Protein AF-A0A7S0YQI2-F1 (afdb_monomer_lite)

pLDDT: mean 79.05, std 15.23, range [49.19, 97.25]

Secondary structure (DSSP, 8-state):
--GGGGSHHHH--EETTEE----TT----HHHHHHHHHHHHTT----SS---SHHHHHHHHHHHHHHHHHHHHHHHHHHHHSSPPHHHHHHHHHHHHHHHHHHHHHHHHHHHHHHHHHHHHHHTSSSHHHHHHHHHHHHHHHHHHHHHHHT--

Structure (mmCIF, N/CA/C/O backbone):
data_AF-A0A7S0YQI2-F1
#
_entry.id   AF-A0A7S0YQI2-F1
#
loop_
_atom_site.group_PDB
_atom_site.id
_atom_site.type_symbol
_atom_site.label_atom_id
_atom_site.label_alt_id
_atom_site.label_comp_id
_atom_site.label_asym_id
_atom_site.label_entity_id
_atom_site.label_seq_id
_atom_site.pdbx_PDB_ins_code
_atom_site.Cartn_x
_atom_site.Cartn_y
_atom_site.Cartn_z
_atom_site.occupancy
_atom_site.B_iso_or_equiv
_atom_site.auth_seq_id
_atom_site.auth_comp_id
_atom_site.auth_asym_id
_atom_site.auth_atom_id
_atom_site.pdbx_PDB_model_num
ATOM 1 N N . SER A 1 1 ? 21.972 -9.415 -30.196 1.00 55.84 1 SER A N 1
ATOM 2 C CA . SER A 1 1 ? 21.964 -7.938 -30.194 1.00 55.84 1 SER A CA 1
ATOM 3 C C . SER A 1 1 ? 21.310 -7.459 -31.482 1.00 55.84 1 SER A C 1
ATOM 5 O O . SER A 1 1 ? 21.651 -7.988 -32.533 1.00 55.84 1 SER A O 1
ATOM 7 N N . ASP A 1 2 ? 20.326 -6.557 -31.425 1.00 61.25 2 ASP A N 1
ATOM 8 C CA . ASP A 1 2 ? 19.647 -6.051 -32.633 1.00 61.25 2 ASP A CA 1
ATOM 9 C C . ASP A 1 2 ? 20.594 -5.103 -33.408 1.00 61.25 2 ASP A C 1
ATOM 11 O O . ASP A 1 2 ? 21.148 -4.182 -32.797 1.00 61.25 2 ASP A O 1
ATOM 15 N N . PRO A 1 3 ? 20.809 -5.289 -34.727 1.00 65.69 3 PRO A N 1
ATOM 16 C CA . PRO A 1 3 ? 21.732 -4.467 -35.519 1.00 65.69 3 PRO A CA 1
ATOM 17 C C . PRO A 1 3 ? 21.373 -2.971 -35.536 1.00 65.69 3 PRO A C 1
ATOM 19 O O . PRO A 1 3 ? 22.244 -2.129 -35.769 1.00 65.69 3 PRO A O 1
ATOM 22 N N . ARG A 1 4 ? 20.121 -2.610 -35.223 1.00 64.88 4 ARG A N 1
ATOM 23 C CA . ARG A 1 4 ? 19.653 -1.214 -35.150 1.00 64.88 4 ARG A CA 1
ATOM 24 C C . ARG A 1 4 ? 20.325 -0.392 -34.041 1.00 64.88 4 ARG A C 1
ATOM 26 O O . ARG A 1 4 ? 20.366 0.833 -34.144 1.00 64.88 4 ARG A O 1
ATOM 33 N N . CYS A 1 5 ? 20.903 -1.034 -33.025 1.00 61.94 5 CYS A N 1
ATOM 34 C CA . CYS A 1 5 ? 21.603 -0.361 -31.924 1.00 61.94 5 CYS A CA 1
ATOM 35 C C . CYS A 1 5 ? 22.961 0.241 -32.334 1.00 61.94 5 CYS A C 1
ATOM 37 O O . CYS A 1 5 ? 23.475 1.118 -31.643 1.00 61.94 5 CYS A O 1
ATOM 39 N N . HIS A 1 6 ? 23.538 -0.185 -33.465 1.00 63.50 6 HIS A N 1
ATOM 40 C CA . HIS A 1 6 ? 24.809 0.352 -33.965 1.00 63.50 6 HIS A CA 1
ATOM 41 C C . HIS A 1 6 ? 24.646 1.633 -34.793 1.00 63.50 6 HIS A C 1
ATOM 43 O O . HIS A 1 6 ? 25.645 2.283 -35.107 1.00 63.50 6 HIS A O 1
ATOM 49 N N . LEU A 1 7 ? 23.418 2.033 -35.131 1.00 65.94 7 LEU A N 1
ATOM 50 C CA . LEU A 1 7 ? 23.181 3.240 -35.918 1.00 65.94 7 LEU A CA 1
ATOM 51 C C . LEU A 1 7 ? 23.563 4.503 -35.118 1.00 65.94 7 LEU A C 1
ATOM 53 O O . LEU A 1 7 ? 23.281 4.576 -33.920 1.00 65.94 7 LEU A O 1
ATOM 57 N N . PRO A 1 8 ? 24.168 5.524 -35.754 1.00 64.25 8 PRO A N 1
ATOM 58 C CA . PRO A 1 8 ? 24.558 6.764 -35.075 1.00 64.25 8 PRO A CA 1
ATOM 59 C C . PRO A 1 8 ? 23.347 7.509 -34.489 1.00 64.25 8 PRO A C 1
ATOM 61 O O . PRO A 1 8 ? 23.438 8.062 -33.401 1.00 64.25 8 PRO A O 1
ATOM 64 N N . ILE A 1 9 ? 22.177 7.414 -35.134 1.00 61.69 9 ILE A N 1
ATOM 65 C CA . ILE A 1 9 ? 20.893 7.944 -34.635 1.00 61.69 9 ILE A CA 1
ATOM 66 C C . ILE A 1 9 ? 20.476 7.334 -33.288 1.00 61.69 9 ILE A C 1
ATOM 68 O O . ILE A 1 9 ? 19.825 8.001 -32.494 1.00 61.69 9 ILE A O 1
ATOM 72 N N . ALA A 1 10 ? 20.850 6.084 -33.004 1.00 60.22 10 ALA A N 1
ATOM 73 C CA . ALA A 1 10 ? 20.538 5.443 -31.727 1.00 60.22 10 ALA A CA 1
ATOM 74 C C . ALA A 1 10 ? 21.472 5.890 -30.589 1.00 60.22 10 ALA A C 1
ATOM 76 O O . ALA A 1 10 ? 21.161 5.64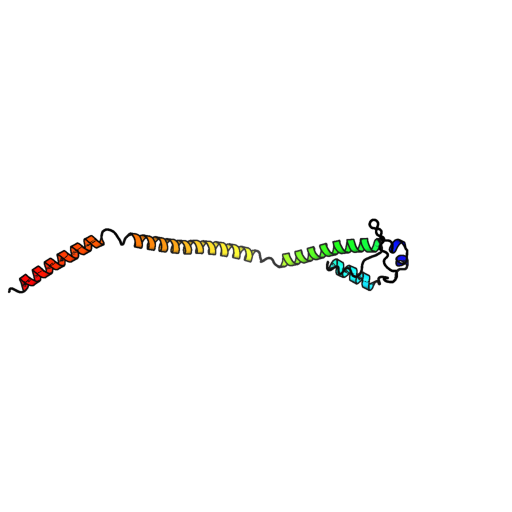1 -29.428 1.00 60.22 10 ALA A O 1
ATOM 77 N N . ARG A 1 11 ? 22.610 6.522 -30.914 1.00 58.97 11 ARG A N 1
ATOM 78 C CA . ARG A 1 11 ? 23.638 6.966 -29.957 1.00 58.97 11 ARG A CA 1
ATOM 79 C C . ARG A 1 11 ? 23.624 8.470 -29.694 1.00 58.97 11 ARG A C 1
ATOM 81 O O . ARG A 1 11 ? 24.180 8.910 -28.695 1.00 58.97 11 ARG A O 1
ATOM 88 N N . LEU A 1 12 ? 22.993 9.246 -30.570 1.00 57.59 12 LEU A N 1
ATOM 89 C CA . LEU A 1 12 ? 22.985 10.700 -30.499 1.00 57.59 12 LEU A CA 1
ATOM 90 C C . LEU A 1 12 ? 21.760 11.168 -29.711 1.00 57.59 12 LEU A C 1
ATOM 92 O O . LEU A 1 12 ? 20.644 11.224 -30.225 1.00 57.59 12 LEU A O 1
ATOM 96 N N . TRP A 1 13 ? 21.964 11.486 -28.434 1.00 58.12 13 TRP A N 1
ATOM 97 C CA . TRP A 1 13 ? 20.949 12.134 -27.614 1.00 58.12 13 TRP A CA 1
ATOM 98 C C . TRP A 1 13 ? 21.315 13.597 -27.410 1.00 58.12 13 TRP A C 1
ATOM 100 O O . TRP A 1 13 ? 22.220 13.917 -26.647 1.00 58.12 13 TRP A O 1
ATOM 110 N N . LYS A 1 14 ? 20.595 14.482 -28.101 1.00 53.03 14 LYS A N 1
ATOM 111 C CA . LYS A 1 14 ? 20.777 15.926 -27.984 1.00 53.03 14 LYS A CA 1
ATOM 112 C C . LYS A 1 14 ? 19.676 16.505 -27.101 1.00 53.03 14 LYS A C 1
ATOM 114 O O . LYS A 1 14 ? 18.528 16.616 -27.530 1.00 53.03 14 LYS A O 1
ATOM 119 N N . VAL A 1 15 ? 20.010 16.851 -25.861 1.00 53.94 15 VAL A N 1
ATOM 120 C CA . VAL A 1 15 ? 19.155 17.672 -24.992 1.00 53.94 15 VAL A CA 1
ATOM 121 C C . VAL A 1 15 ? 19.926 18.941 -24.666 1.00 53.94 15 VAL A C 1
ATOM 123 O O . VAL A 1 15 ? 20.860 18.936 -23.874 1.00 53.94 15 VAL A O 1
ATOM 126 N N . GLY A 1 16 ? 19.569 20.033 -25.344 1.00 62.78 16 GLY A N 1
ATOM 127 C CA . GLY A 1 16 ? 20.323 21.288 -25.280 1.00 62.78 16 GLY A CA 1
ATOM 128 C C . GLY A 1 16 ? 21.650 21.247 -26.057 1.00 62.78 16 GLY A C 1
ATOM 129 O O . GLY A 1 16 ? 21.759 20.566 -27.074 1.00 62.78 16 GLY A O 1
ATOM 130 N N . MET A 1 17 ? 22.644 22.022 -25.604 1.00 49.19 17 MET A N 1
ATOM 131 C CA . MET A 1 17 ? 23.982 22.157 -26.220 1.00 49.19 17 MET A CA 1
ATOM 132 C C . MET A 1 17 ? 25.037 21.192 -25.639 1.00 49.19 17 MET A C 1
ATOM 134 O O . MET A 1 17 ? 26.231 21.455 -25.738 1.00 49.19 17 MET A O 1
ATOM 138 N N . MET A 1 18 ? 24.620 20.101 -24.994 1.00 49.81 18 MET A N 1
ATOM 139 C CA . MET A 1 18 ? 25.529 19.090 -24.448 1.00 49.81 18 MET A CA 1
ATOM 140 C C . MET A 1 18 ? 25.361 17.786 -25.221 1.00 49.81 18 MET A C 1
ATOM 142 O O . MET A 1 18 ? 24.300 17.162 -25.174 1.00 49.81 18 MET A O 1
ATOM 146 N N . ASP A 1 19 ? 26.418 17.382 -25.919 1.00 53.78 19 ASP A N 1
ATOM 147 C CA . ASP A 1 19 ? 26.476 16.116 -26.639 1.00 53.78 19 ASP A CA 1
ATOM 148 C C . ASP A 1 19 ? 27.070 15.056 -25.695 1.00 53.78 19 ASP A C 1
ATOM 150 O O . ASP A 1 19 ? 28.277 15.001 -25.462 1.00 53.78 19 ASP A O 1
ATOM 154 N N . ALA A 1 20 ? 26.210 14.240 -25.079 1.00 56.47 20 ALA A N 1
ATOM 155 C CA . ALA A 1 20 ? 26.643 13.108 -24.264 1.00 56.47 20 ALA A CA 1
ATOM 156 C C . ALA A 1 20 ? 26.872 11.888 -25.172 1.00 56.47 20 ALA A C 1
ATOM 158 O O . ALA A 1 20 ? 25.940 11.136 -25.467 1.00 56.47 20 ALA A O 1
ATOM 159 N N . GLU A 1 21 ? 28.107 11.693 -25.639 1.00 56.25 21 GLU A N 1
ATOM 160 C CA . GLU A 1 21 ? 28.491 10.494 -26.392 1.00 56.25 21 GLU A CA 1
ATOM 161 C C . GLU A 1 21 ? 28.595 9.282 -25.456 1.00 56.25 21 GLU A C 1
ATOM 163 O O . GLU A 1 21 ? 29.529 9.142 -24.667 1.00 56.25 21 GLU A O 1
ATOM 168 N N . ILE A 1 22 ? 27.617 8.376 -25.539 1.00 59.56 22 ILE A N 1
ATOM 169 C CA . ILE A 1 22 ? 27.654 7.100 -24.818 1.00 59.56 22 ILE A CA 1
ATOM 170 C C . ILE A 1 22 ? 28.532 6.127 -25.629 1.00 59.56 22 ILE A C 1
ATOM 172 O O . ILE A 1 22 ? 28.229 5.874 -26.802 1.00 59.56 22 ILE A O 1
ATOM 176 N N . PRO A 1 23 ? 29.613 5.564 -25.052 1.00 56.41 23 PRO A N 1
ATOM 177 C CA . PRO A 1 23 ? 30.535 4.707 -25.788 1.00 56.41 23 PRO A CA 1
ATOM 178 C C . PRO A 1 23 ? 29.845 3.440 -26.312 1.00 56.41 23 PRO A C 1
ATOM 180 O O . PRO A 1 23 ? 29.025 2.814 -25.640 1.00 56.41 23 PRO A O 1
ATOM 183 N N . ALA A 1 24 ? 30.229 3.037 -27.526 1.00 53.50 24 ALA A N 1
ATOM 184 C CA . ALA A 1 24 ? 29.655 1.927 -28.296 1.00 53.50 24 ALA A CA 1
ATOM 185 C C . ALA A 1 24 ? 29.723 0.543 -27.617 1.00 53.50 24 ALA A C 1
ATOM 187 O O . ALA A 1 24 ? 29.098 -0.399 -28.098 1.00 53.50 24 ALA A O 1
ATOM 188 N N . SER A 1 25 ? 30.505 0.404 -26.544 1.00 52.84 25 SER A N 1
ATOM 189 C CA . SER A 1 25 ? 30.749 -0.857 -25.838 1.00 52.84 25 SER A CA 1
ATOM 190 C C . SER A 1 25 ? 29.615 -1.278 -24.900 1.00 52.84 25 SER A C 1
ATOM 192 O O . SER A 1 25 ? 29.608 -2.423 -24.457 1.00 52.84 25 SER A O 1
ATOM 194 N N . ARG A 1 26 ? 28.638 -0.405 -24.610 1.00 63.34 26 ARG A N 1
ATOM 195 C CA . ARG A 1 26 ? 27.468 -0.741 -23.781 1.00 63.34 26 ARG A CA 1
ATOM 196 C C . ARG A 1 26 ? 26.273 -1.136 -24.653 1.00 63.34 26 ARG A C 1
ATOM 198 O O . ARG A 1 26 ? 25.271 -0.426 -24.729 1.00 63.34 26 ARG A O 1
ATOM 205 N N . VAL A 1 27 ? 26.402 -2.252 -25.363 1.00 67.12 27 VAL A N 1
ATOM 206 C CA . VAL A 1 27 ? 25.282 -2.843 -26.106 1.00 67.12 27 VAL A CA 1
ATOM 207 C C . VAL A 1 27 ? 24.407 -3.589 -25.101 1.00 67.12 27 VAL A C 1
ATOM 20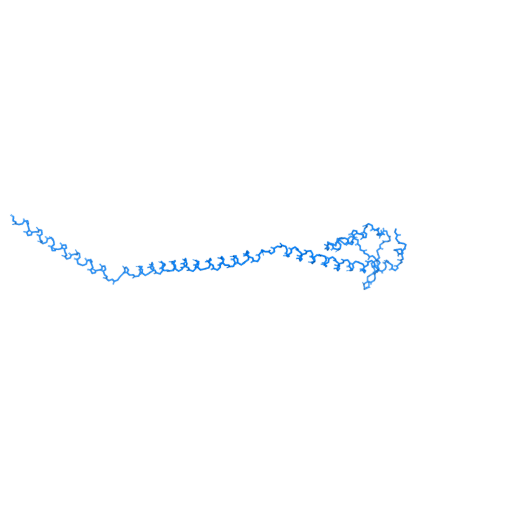9 O O . VAL A 1 27 ? 24.875 -4.534 -24.485 1.00 67.12 27 VAL A O 1
ATOM 212 N N . ILE A 1 28 ? 23.166 -3.139 -24.908 1.00 73.69 28 ILE A N 1
ATOM 213 C CA . ILE A 1 28 ? 22.255 -3.723 -23.914 1.00 73.69 28 ILE A CA 1
ATOM 214 C C . ILE A 1 28 ? 21.744 -5.066 -24.438 1.00 73.69 28 ILE A C 1
ATOM 216 O O . ILE A 1 28 ? 21.136 -5.128 -25.516 1.00 73.69 28 ILE A O 1
ATOM 220 N N . ASP A 1 29 ? 21.961 -6.128 -23.670 1.00 81.94 29 ASP A N 1
ATOM 221 C CA . ASP A 1 29 ? 21.422 -7.448 -23.985 1.00 81.94 29 ASP A CA 1
ATOM 222 C C . ASP A 1 29 ? 19.939 -7.564 -23.608 1.00 81.94 29 ASP A C 1
ATOM 224 O O . ASP A 1 29 ? 19.414 -6.840 -22.762 1.00 81.94 29 ASP A O 1
ATOM 228 N N . TYR A 1 30 ? 19.229 -8.528 -24.205 1.00 81.31 30 TYR A N 1
ATOM 229 C CA . TYR A 1 30 ? 17.797 -8.732 -23.934 1.00 81.31 30 TYR A CA 1
ATOM 230 C C . TYR A 1 30 ? 17.508 -8.922 -22.433 1.00 81.31 30 TYR A C 1
ATOM 232 O O . TYR A 1 30 ? 16.505 -8.426 -21.927 1.00 81.31 30 TYR A O 1
ATOM 240 N N . ARG A 1 31 ? 18.395 -9.620 -21.710 1.00 85.75 31 ARG A N 1
ATOM 241 C CA . ARG A 1 31 ? 18.274 -9.893 -20.271 1.00 85.75 31 ARG A CA 1
ATOM 242 C C . ARG A 1 31 ? 18.364 -8.618 -19.438 1.00 85.75 31 ARG A C 1
ATOM 244 O O . ARG A 1 31 ? 17.585 -8.439 -18.508 1.00 85.75 31 ARG A O 1
ATOM 251 N N . GLU A 1 32 ? 19.294 -7.744 -19.793 1.00 85.75 32 GLU A N 1
ATOM 252 C CA . GLU A 1 32 ? 19.498 -6.447 -19.149 1.00 85.75 32 GLU A CA 1
ATOM 253 C C . GLU A 1 32 ? 18.314 -5.515 -19.413 1.00 85.75 32 GLU A C 1
ATOM 255 O O . GLU A 1 32 ? 17.862 -4.805 -18.517 1.00 85.75 32 GLU A O 1
ATOM 260 N N . TYR A 1 33 ? 17.739 -5.580 -20.616 1.00 85.50 33 TYR A N 1
ATOM 261 C CA . TYR A 1 33 ? 16.528 -4.836 -20.942 1.00 85.50 33 TYR A CA 1
ATOM 262 C C . TYR A 1 33 ? 15.328 -5.282 -20.093 1.00 85.50 33 TYR A C 1
ATOM 264 O O . TYR A 1 33 ? 14.618 -4.445 -19.539 1.00 85.50 33 TYR A O 1
ATOM 272 N N . TRP A 1 34 ? 15.125 -6.593 -19.919 1.00 87.50 34 TRP A N 1
ATOM 273 C CA . TRP A 1 34 ? 14.086 -7.113 -19.022 1.00 87.50 34 TRP A CA 1
ATOM 274 C C . TRP A 1 34 ? 14.309 -6.695 -17.567 1.00 87.50 34 TRP A C 1
ATOM 276 O O . TRP A 1 34 ? 13.355 -6.305 -16.897 1.00 87.50 34 TRP A O 1
ATOM 286 N N . TRP A 1 35 ? 15.554 -6.731 -17.088 1.00 90.00 35 TRP A N 1
ATOM 287 C CA . TRP A 1 35 ? 15.911 -6.239 -15.755 1.00 90.00 35 TRP A CA 1
ATOM 288 C C . TRP 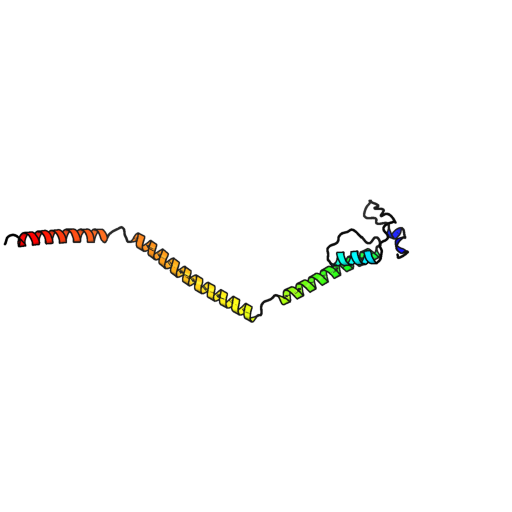A 1 35 ? 15.577 -4.751 -15.576 1.00 90.00 35 TRP A C 1
ATOM 290 O O . TRP A 1 35 ? 14.944 -4.369 -14.589 1.00 90.00 35 TRP A O 1
ATOM 300 N N . MET A 1 36 ? 15.925 -3.919 -16.558 1.00 89.56 36 MET A N 1
ATOM 301 C CA . MET A 1 36 ? 15.598 -2.491 -16.564 1.00 89.56 36 MET A CA 1
ATOM 302 C C . MET A 1 36 ? 14.084 -2.259 -16.520 1.00 89.56 36 MET A C 1
ATOM 304 O O . MET A 1 36 ? 13.600 -1.463 -15.714 1.00 89.56 36 MET A O 1
ATOM 308 N N . VAL A 1 37 ? 13.312 -2.986 -17.333 1.00 89.69 37 VAL A N 1
ATOM 309 C CA . VAL A 1 37 ? 11.844 -2.886 -17.338 1.00 89.69 37 VAL A CA 1
ATOM 310 C C . VAL A 1 37 ? 11.260 -3.311 -15.991 1.00 89.69 37 VAL A C 1
ATOM 312 O O . VAL A 1 37 ? 10.449 -2.579 -15.432 1.00 89.69 37 VAL A O 1
ATOM 315 N N . LEU A 1 38 ? 11.701 -4.438 -15.425 1.00 91.19 38 LEU A N 1
ATOM 316 C CA . LEU A 1 38 ? 11.221 -4.929 -14.128 1.00 91.19 38 LEU A CA 1
ATOM 317 C C . LEU A 1 38 ? 11.502 -3.938 -12.992 1.00 91.19 38 LEU A C 1
ATOM 319 O O . LEU A 1 38 ? 10.593 -3.592 -12.238 1.00 91.19 38 LEU A O 1
ATOM 323 N N . THR A 1 39 ? 12.737 -3.445 -12.885 1.00 92.62 39 THR A N 1
ATOM 324 C CA . THR A 1 39 ? 13.136 -2.484 -11.839 1.00 92.62 39 THR A CA 1
ATOM 325 C C . THR A 1 39 ? 12.429 -1.136 -11.982 1.00 92.62 39 THR A C 1
ATOM 327 O O . THR A 1 39 ? 12.160 -0.477 -10.977 1.00 92.62 39 THR A O 1
ATOM 330 N N . THR A 1 40 ? 12.069 -0.745 -13.205 1.00 91.31 40 THR A N 1
ATOM 331 C CA . THR A 1 40 ? 11.280 0.464 -13.484 1.00 91.31 40 THR A CA 1
ATOM 332 C C . THR A 1 40 ? 9.798 0.273 -13.156 1.00 91.31 40 THR A C 1
ATOM 334 O O . THR A 1 40 ? 9.207 1.147 -12.526 1.00 91.31 40 THR A O 1
ATOM 337 N N . CYS A 1 41 ? 9.199 -0.873 -13.503 1.00 91.00 41 CYS A N 1
ATOM 338 C CA . CYS A 1 41 ? 7.821 -1.217 -13.122 1.00 91.00 41 CYS A CA 1
ATOM 339 C C . CYS A 1 41 ? 7.638 -1.244 -11.599 1.00 91.00 41 CYS A C 1
ATOM 341 O O . CYS A 1 41 ? 6.606 -0.818 -11.087 1.00 91.00 41 CYS A O 1
ATOM 343 N N . LEU A 1 42 ? 8.658 -1.717 -10.878 1.00 90.06 42 LEU A N 1
ATOM 344 C CA . LEU A 1 42 ? 8.721 -1.709 -9.414 1.00 90.06 42 LEU A CA 1
ATOM 345 C C . LEU A 1 42 ? 9.094 -0.337 -8.830 1.00 90.06 42 LEU A C 1
ATOM 347 O O . LEU A 1 42 ? 9.196 -0.205 -7.614 1.00 90.06 42 LEU A O 1
ATOM 351 N N . THR A 1 43 ? 9.299 0.687 -9.663 1.00 91.12 43 THR A N 1
ATOM 352 C CA . THR A 1 43 ? 9.702 2.051 -9.271 1.00 91.12 43 THR A CA 1
ATOM 353 C C . THR A 1 43 ? 11.016 2.136 -8.481 1.00 91.12 43 THR A C 1
ATOM 355 O O . THR A 1 43 ? 11.285 3.148 -7.843 1.00 91.12 43 THR A O 1
ATOM 358 N N . ILE A 1 44 ? 11.862 1.098 -8.547 1.00 92.81 44 ILE A N 1
ATOM 359 C CA . ILE A 1 44 ? 13.193 1.086 -7.918 1.00 92.81 44 ILE A CA 1
ATOM 360 C C . ILE A 1 44 ? 14.141 1.984 -8.714 1.00 92.81 44 ILE A C 1
ATOM 362 O O . ILE A 1 44 ? 14.801 2.844 -8.142 1.00 92.81 44 ILE A O 1
ATOM 366 N N . GLY A 1 45 ? 14.194 1.776 -10.036 1.00 87.06 45 GLY A N 1
ATOM 367 C CA . GLY A 1 45 ? 14.921 2.635 -10.971 1.00 87.06 45 GLY A CA 1
ATOM 368 C C . GLY A 1 45 ? 16.397 2.859 -10.624 1.00 87.06 45 GLY A C 1
ATOM 369 O O . GLY A 1 45 ? 16.808 4.003 -10.466 1.00 87.06 45 GLY A O 1
ATOM 370 N N . PHE A 1 46 ? 17.204 1.792 -10.548 1.00 87.69 46 PHE A N 1
ATOM 371 C CA . PHE A 1 46 ? 18.642 1.893 -10.242 1.00 87.69 46 PHE A CA 1
ATOM 372 C C . PHE A 1 46 ? 19.417 2.832 -11.183 1.00 87.69 46 PHE A C 1
ATOM 374 O O . PHE A 1 46 ? 20.412 3.424 -10.770 1.00 87.69 46 PHE A O 1
ATOM 381 N N . GLY A 1 47 ? 18.968 2.979 -12.436 1.00 84.06 47 GLY A N 1
ATOM 382 C CA . GLY A 1 47 ? 19.575 3.886 -13.418 1.00 84.06 47 GLY A CA 1
ATOM 383 C C . GLY A 1 47 ? 20.909 3.393 -13.992 1.00 84.06 47 GLY A C 1
ATOM 384 O O . GLY A 1 47 ? 21.612 4.151 -14.657 1.00 84.06 47 GLY A O 1
ATOM 385 N N . ASP A 1 48 ? 21.252 2.129 -13.759 1.00 84.50 48 ASP A N 1
ATOM 386 C CA . ASP A 1 48 ? 22.420 1.433 -14.301 1.00 84.50 48 ASP A CA 1
ATOM 387 C C . ASP A 1 48 ? 22.309 1.213 -15.819 1.00 84.50 48 ASP A C 1
ATOM 389 O O . ASP A 1 48 ? 23.280 1.390 -16.565 1.00 84.50 48 ASP A O 1
ATOM 393 N N . ILE A 1 49 ? 21.100 0.890 -16.283 1.00 82.12 49 ILE A N 1
ATOM 394 C CA . ILE A 1 49 ? 20.772 0.655 -17.690 1.00 82.12 49 ILE A CA 1
ATOM 395 C C . ILE A 1 49 ? 19.685 1.643 -18.118 1.00 82.12 49 ILE A C 1
ATOM 397 O O . ILE A 1 49 ? 18.642 1.759 -17.478 1.00 82.12 49 ILE A O 1
ATOM 401 N N . VAL A 1 50 ? 19.911 2.346 -19.232 1.00 80.25 50 VAL A N 1
ATOM 402 C CA . VAL A 1 50 ? 18.953 3.304 -19.805 1.00 80.25 50 VAL A CA 1
ATOM 403 C C . VAL A 1 50 ? 18.799 3.082 -21.311 1.00 80.25 50 VAL A C 1
ATOM 405 O O . VAL A 1 50 ? 19.798 2.874 -22.006 1.00 80.25 50 VAL A O 1
ATOM 408 N N . PRO A 1 51 ? 17.570 3.122 -21.859 1.00 78.19 51 PRO A N 1
ATOM 409 C CA . PRO A 1 51 ? 17.357 2.908 -23.282 1.00 78.19 51 PRO A CA 1
ATOM 410 C C . PRO A 1 51 ? 17.907 4.082 -24.102 1.00 78.19 51 PRO A C 1
ATOM 412 O O . PRO A 1 51 ? 17.468 5.231 -23.985 1.00 78.19 51 PRO A O 1
ATOM 415 N N . VAL A 1 52 ? 18.854 3.772 -24.985 1.00 74.44 52 VAL A N 1
ATOM 416 C CA . VAL A 1 52 ? 19.437 4.745 -25.920 1.00 74.44 52 VAL A CA 1
ATOM 417 C C . VAL A 1 52 ? 18.521 5.006 -27.121 1.00 74.44 52 VAL A C 1
ATOM 419 O O . VAL A 1 52 ? 18.443 6.127 -27.614 1.00 74.44 52 VAL A O 1
ATOM 422 N N . THR A 1 53 ? 17.736 4.006 -27.537 1.00 76.50 53 THR A N 1
ATO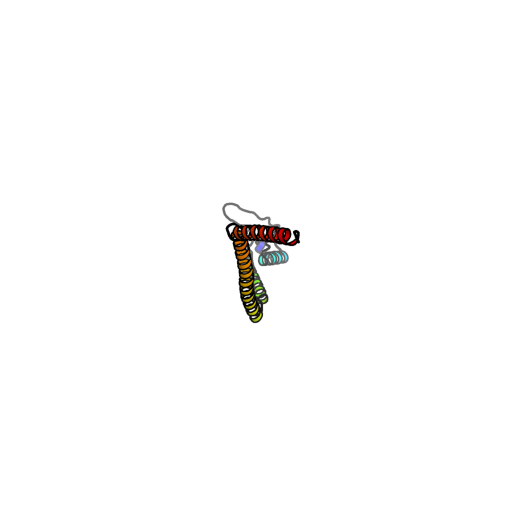M 423 C CA . THR A 1 53 ? 16.818 4.116 -28.678 1.00 76.50 53 THR A CA 1
ATOM 424 C C . THR A 1 53 ? 15.539 4.879 -28.316 1.00 76.50 53 THR A C 1
ATOM 426 O O . THR A 1 53 ? 14.965 4.695 -27.241 1.00 76.50 53 THR A O 1
ATOM 429 N N . HIS A 1 54 ? 15.023 5.687 -29.251 1.00 75.88 54 HIS A N 1
ATOM 430 C CA . HIS A 1 54 ? 13.732 6.374 -29.091 1.00 75.88 54 HIS A CA 1
ATOM 431 C C . HIS A 1 54 ? 12.589 5.401 -28.775 1.00 75.88 54 HIS A C 1
ATOM 433 O O . HIS A 1 54 ? 11.782 5.655 -27.886 1.00 75.88 54 HIS A O 1
ATOM 439 N N . PHE A 1 55 ? 12.561 4.254 -29.456 1.00 79.06 55 PHE A N 1
ATOM 440 C CA . PHE A 1 55 ? 11.558 3.217 -29.227 1.00 79.06 55 PHE A CA 1
ATOM 441 C C . PHE A 1 55 ? 11.657 2.605 -27.820 1.00 79.06 55 PHE A C 1
ATOM 443 O O . PHE A 1 55 ? 10.646 2.471 -27.133 1.00 79.06 55 PHE A O 1
ATOM 450 N N . GLY A 1 56 ? 12.872 2.314 -27.340 1.00 80.88 56 GLY A N 1
ATOM 451 C CA . GLY A 1 56 ? 13.084 1.778 -25.994 1.00 80.88 56 GLY A CA 1
ATOM 452 C C . GLY A 1 56 ? 12.637 2.737 -24.887 1.00 80.88 56 GLY A C 1
ATOM 453 O O . GLY A 1 56 ? 12.166 2.287 -23.846 1.00 80.88 56 GLY A O 1
ATOM 454 N N . ARG A 1 57 ? 12.719 4.052 -25.123 1.00 82.62 57 ARG A N 1
ATOM 455 C CA . ARG A 1 57 ? 12.230 5.081 -24.190 1.00 82.62 57 ARG A CA 1
ATOM 456 C C . ARG A 1 57 ? 10.711 5.142 -24.123 1.00 82.62 57 ARG A C 1
ATOM 458 O O . ARG A 1 57 ? 10.175 5.288 -23.032 1.00 82.62 57 ARG A O 1
ATOM 465 N N . VAL A 1 58 ? 10.020 4.993 -25.256 1.00 87.25 58 VAL A N 1
ATOM 466 C CA . VAL A 1 58 ? 8.548 4.907 -25.275 1.00 87.25 58 VAL A CA 1
ATOM 467 C C . VAL A 1 58 ? 8.077 3.689 -24.482 1.00 87.25 58 VAL A C 1
ATOM 469 O O . VAL A 1 58 ? 7.160 3.806 -23.673 1.00 87.25 58 VAL A O 1
ATOM 472 N N . ILE A 1 59 ? 8.748 2.544 -24.638 1.00 86.94 59 ILE A N 1
ATOM 473 C CA . ILE A 1 59 ? 8.463 1.347 -23.834 1.00 86.94 59 ILE A CA 1
ATOM 474 C C . ILE A 1 59 ? 8.755 1.599 -22.350 1.00 86.94 59 ILE A C 1
ATOM 476 O O . ILE A 1 59 ? 7.949 1.219 -21.507 1.00 86.94 59 ILE A O 1
ATOM 480 N N . GLY A 1 60 ? 9.859 2.276 -22.017 1.00 87.44 60 GLY A N 1
ATOM 481 C CA . GLY A 1 60 ? 10.170 2.658 -20.636 1.00 87.44 60 GLY A CA 1
ATOM 482 C C . GLY A 1 60 ? 9.087 3.543 -20.008 1.00 87.44 60 GLY A C 1
ATOM 483 O O . GLY A 1 60 ? 8.654 3.283 -18.890 1.00 87.44 60 GLY A O 1
ATOM 484 N N . LEU A 1 61 ? 8.582 4.534 -20.747 1.00 88.88 61 LEU A N 1
ATOM 485 C CA . LEU A 1 61 ? 7.461 5.372 -20.308 1.00 88.88 61 LEU A CA 1
ATOM 486 C C . LEU A 1 61 ? 6.175 4.558 -20.114 1.00 88.88 61 LEU A C 1
ATOM 488 O O . LEU A 1 61 ? 5.489 4.728 -19.108 1.00 88.88 61 LEU A O 1
ATOM 492 N N . ALA A 1 62 ? 5.865 3.645 -21.036 1.00 91.38 62 ALA A N 1
ATOM 493 C CA . ALA A 1 62 ? 4.716 2.755 -20.898 1.00 91.38 62 ALA A CA 1
ATOM 494 C C . ALA A 1 62 ? 4.849 1.835 -19.669 1.00 91.38 62 ALA A C 1
ATOM 496 O O . ALA A 1 62 ? 3.883 1.658 -18.929 1.00 91.38 62 ALA A O 1
ATOM 497 N N . ALA A 1 63 ? 6.048 1.306 -19.408 1.00 91.31 63 ALA A N 1
ATOM 498 C CA . ALA A 1 63 ? 6.339 0.471 -18.246 1.00 91.31 63 ALA A CA 1
ATOM 499 C C . ALA A 1 63 ? 6.109 1.215 -16.919 1.00 91.31 63 ALA A C 1
ATOM 501 O O . ALA A 1 63 ? 5.553 0.636 -15.989 1.00 91.31 63 ALA A O 1
ATOM 502 N N . ILE A 1 64 ? 6.452 2.508 -16.847 1.00 92.06 64 ILE A N 1
ATOM 503 C CA . ILE A 1 64 ? 6.168 3.353 -15.673 1.00 92.06 64 ILE A CA 1
ATOM 504 C C . ILE A 1 64 ? 4.658 3.443 -15.424 1.00 92.06 64 ILE A C 1
ATOM 506 O O . ILE A 1 64 ? 4.201 3.217 -14.303 1.00 92.06 64 ILE A O 1
ATOM 510 N N . VAL A 1 65 ? 3.871 3.736 -16.464 1.00 95.25 65 VAL A N 1
ATOM 511 C CA . VAL A 1 65 ? 2.407 3.844 -16.343 1.00 95.25 65 VAL A CA 1
ATOM 512 C C . VAL A 1 65 ? 1.803 2.518 -15.882 1.00 95.25 65 VAL A C 1
ATOM 514 O O . VAL A 1 65 ? 0.998 2.496 -14.952 1.00 95.25 65 VAL A O 1
ATOM 517 N N . VAL A 1 66 ? 2.227 1.405 -16.486 1.00 94.44 66 VAL A N 1
ATOM 518 C CA . VAL A 1 66 ? 1.765 0.063 -16.108 1.00 94.44 66 VAL A CA 1
ATOM 519 C C . VAL A 1 66 ? 2.136 -0.263 -14.659 1.00 94.44 66 VAL A C 1
ATOM 521 O O . VAL A 1 66 ? 1.281 -0.738 -13.914 1.00 94.44 66 VAL A O 1
ATOM 524 N N . GLY A 1 67 ? 3.365 0.037 -14.231 1.00 93.00 67 GLY A N 1
ATOM 525 C CA . GLY A 1 67 ? 3.814 -0.174 -12.852 1.00 93.00 67 GLY A CA 1
ATOM 526 C C . GLY A 1 67 ? 2.939 0.551 -11.828 1.00 93.00 67 GLY A C 1
ATOM 527 O O . GLY A 1 67 ? 2.473 -0.059 -10.866 1.00 93.00 67 GLY A O 1
ATOM 528 N N . ILE A 1 68 ? 2.626 1.827 -12.075 1.00 94.75 68 ILE A N 1
ATOM 529 C CA . ILE A 1 68 ? 1.761 2.628 -11.193 1.00 94.75 68 ILE A CA 1
ATOM 530 C C . ILE A 1 68 ? 0.349 2.036 -11.113 1.00 94.75 68 ILE A C 1
ATOM 532 O O . ILE A 1 68 ? -0.204 1.912 -10.020 1.00 94.75 68 ILE A O 1
ATOM 536 N N . VAL A 1 69 ? -0.232 1.641 -12.250 1.00 95.88 69 VAL A N 1
ATOM 537 C CA . VAL A 1 69 ? -1.574 1.037 -12.287 1.00 95.88 69 VAL A CA 1
ATOM 538 C C . VAL A 1 69 ? -1.606 -0.274 -11.499 1.00 95.88 69 VAL A C 1
ATOM 540 O O . VAL A 1 69 ? -2.513 -0.477 -10.692 1.00 95.88 69 VAL A O 1
ATOM 543 N N . LEU A 1 70 ? -0.599 -1.135 -11.663 1.00 94.88 70 LEU A N 1
ATOM 544 C CA . LEU A 1 70 ? -0.499 -2.397 -10.924 1.00 94.88 70 LEU A CA 1
ATOM 545 C C . LEU A 1 70 ? -0.370 -2.169 -9.413 1.00 94.88 70 LEU A C 1
ATOM 547 O O . LEU A 1 70 ? -1.075 -2.814 -8.634 1.00 94.88 70 LEU A O 1
ATOM 551 N N . LEU A 1 71 ? 0.479 -1.227 -8.991 1.00 94.06 71 LEU A N 1
ATOM 552 C CA . LEU A 1 71 ? 0.639 -0.873 -7.578 1.00 94.06 71 LEU A CA 1
ATOM 553 C C . LEU A 1 71 ? -0.655 -0.306 -6.979 1.00 94.06 71 LEU A C 1
ATOM 555 O O . LEU A 1 71 ? -1.017 -0.662 -5.854 1.00 94.06 71 LEU A O 1
ATOM 559 N N . ALA A 1 72 ? -1.378 0.528 -7.730 1.00 95.44 72 ALA A N 1
ATOM 560 C CA . ALA A 1 72 ? -2.671 1.060 -7.311 1.00 95.44 72 ALA A CA 1
ATOM 561 C C . ALA A 1 72 ? -3.703 -0.063 -7.136 1.00 95.44 72 ALA A C 1
ATOM 563 O O . ALA A 1 72 ? -4.311 -0.173 -6.073 1.00 95.44 72 ALA A O 1
ATOM 564 N N . MET A 1 73 ? -3.843 -0.948 -8.128 1.00 96.12 73 MET A N 1
ATOM 565 C CA . MET A 1 73 ? -4.761 -2.090 -8.062 1.00 96.12 73 MET A CA 1
ATOM 566 C C . MET A 1 73 ? -4.440 -3.027 -6.891 1.00 96.12 73 MET A C 1
ATOM 568 O O . MET A 1 73 ? -5.348 -3.453 -6.170 1.00 96.12 73 MET A O 1
ATOM 572 N N . MET A 1 74 ? -3.155 -3.322 -6.670 1.00 96.06 74 MET A N 1
ATOM 573 C CA . MET A 1 74 ? -2.710 -4.150 -5.549 1.00 96.06 74 MET A CA 1
ATOM 574 C C . MET A 1 74 ? -3.055 -3.491 -4.210 1.00 96.06 74 MET A C 1
ATOM 576 O O . MET A 1 74 ? -3.655 -4.127 -3.346 1.00 96.06 74 MET A O 1
ATOM 580 N N . THR A 1 75 ? -2.753 -2.198 -4.062 1.00 95.94 75 THR A N 1
ATOM 581 C CA . THR A 1 75 ? -3.065 -1.429 -2.848 1.00 95.94 75 THR A CA 1
ATOM 582 C C . THR A 1 75 ? -4.567 -1.393 -2.578 1.00 95.94 75 THR A C 1
ATOM 584 O O . THR A 1 75 ? -4.988 -1.618 -1.444 1.00 95.94 75 THR A O 1
ATOM 587 N N . THR A 1 76 ? -5.393 -1.168 -3.603 1.00 96.56 76 THR A N 1
ATOM 588 C CA . THR A 1 76 ? -6.856 -1.183 -3.472 1.00 96.56 76 THR A CA 1
ATOM 589 C C . THR A 1 76 ? -7.368 -2.550 -3.032 1.00 96.56 76 THR A C 1
ATOM 591 O O . THR A 1 76 ? -8.174 -2.622 -2.109 1.00 96.56 76 THR A O 1
ATOM 594 N N . SER A 1 77 ? -6.870 -3.632 -3.629 1.00 95.75 77 SER A N 1
ATOM 595 C CA . SER A 1 77 ? -7.285 -4.999 -3.282 1.00 95.75 77 SER A CA 1
ATOM 596 C C . SER A 1 77 ? -6.941 -5.347 -1.829 1.00 95.75 77 SER A C 1
ATOM 598 O O . SER A 1 77 ? -7.754 -5.917 -1.098 1.00 95.75 77 SER A O 1
ATOM 600 N N . LEU A 1 78 ? -5.750 -4.940 -1.378 1.00 95.19 78 LEU A N 1
ATOM 601 C CA . LEU A 1 78 ? -5.333 -5.096 0.014 1.00 95.19 78 LEU A CA 1
ATOM 602 C C . LEU A 1 78 ? -6.199 -4.248 0.952 1.00 95.19 78 LEU A C 1
ATOM 604 O O . LEU A 1 78 ? -6.699 -4.754 1.952 1.00 95.19 78 LEU A O 1
ATOM 608 N N . CYS A 1 79 ? -6.440 -2.983 0.608 1.00 94.88 79 CYS A N 1
ATOM 609 C CA . CYS A 1 79 ? -7.274 -2.078 1.397 1.00 94.88 79 CYS A CA 1
ATOM 610 C C . CYS A 1 79 ? -8.712 -2.593 1.549 1.00 94.88 79 CYS A C 1
ATOM 612 O O . CYS A 1 79 ? -9.290 -2.451 2.621 1.00 94.88 79 CYS A O 1
ATOM 614 N N . GLN A 1 80 ? -9.261 -3.243 0.519 1.00 90.88 80 GLN A N 1
ATOM 615 C CA . GLN A 1 80 ? -10.589 -3.865 0.547 1.00 90.88 80 GLN A CA 1
ATOM 616 C C . GLN A 1 80 ? -10.670 -5.134 1.402 1.00 90.88 80 GLN A C 1
ATOM 618 O O . GLN A 1 80 ? -11.767 -5.514 1.797 1.00 90.88 80 GLN A O 1
ATOM 623 N N . SER A 1 81 ? -9.539 -5.776 1.699 1.00 88.62 81 SER A N 1
ATOM 624 C CA . SER A 1 81 ? -9.488 -7.000 2.515 1.00 88.62 81 SER A CA 1
ATOM 625 C C . SER A 1 81 ? -9.318 -6.717 4.013 1.00 88.62 81 SER A C 1
ATOM 627 O O . SER A 1 81 ? -9.574 -7.585 4.840 1.00 88.62 81 SER A O 1
ATOM 629 N N . VAL A 1 82 ? -8.887 -5.502 4.368 1.00 92.44 82 VAL A N 1
ATOM 630 C CA . VAL A 1 82 ? -8.661 -5.058 5.752 1.00 92.44 82 VAL A CA 1
ATOM 631 C C . VAL A 1 82 ? -9.905 -4.511 6.491 1.00 92.44 82 VAL A C 1
ATOM 633 O O . VAL A 1 82 ? -9.847 -4.467 7.722 1.00 92.44 82 VAL A O 1
ATOM 636 N N . PRO A 1 83 ? -11.020 -4.067 5.863 1.00 89.44 83 PRO A N 1
ATOM 637 C CA . PRO A 1 83 ? -12.094 -3.452 6.621 1.00 89.44 83 PRO A CA 1
ATOM 638 C C . PRO A 1 83 ? -12.785 -4.500 7.491 1.00 89.44 83 PRO A C 1
ATOM 640 O O . PRO A 1 83 ? -13.092 -5.610 7.059 1.00 89.44 83 PRO A O 1
ATOM 643 N N . TRP A 1 84 ? -13.056 -4.111 8.732 1.00 81.44 84 TRP A N 1
ATOM 644 C CA . TRP A 1 84 ? -13.848 -4.896 9.665 1.00 81.44 84 TRP A CA 1
ATOM 645 C C . TRP A 1 84 ? -15.237 -5.180 9.090 1.00 81.44 84 TRP A C 1
ATOM 647 O O . TRP A 1 84 ? -15.812 -4.353 8.375 1.00 81.44 84 TRP A O 1
ATOM 657 N N . THR A 1 85 ? -15.803 -6.334 9.439 1.00 88.56 85 THR A N 1
ATOM 658 C CA . THR A 1 85 ? -17.184 -6.667 9.078 1.00 88.56 85 THR A CA 1
ATOM 659 C C . THR A 1 85 ? -18.155 -5.576 9.534 1.00 88.56 85 THR A C 1
ATOM 661 O O . THR A 1 85 ? -18.003 -4.994 10.609 1.00 88.56 85 THR A O 1
ATOM 664 N N . VAL A 1 86 ? -19.191 -5.311 8.730 1.00 88.25 86 VAL A N 1
ATOM 665 C CA . VAL A 1 86 ? -20.171 -4.235 8.979 1.00 88.25 86 VAL A CA 1
ATOM 666 C C . VAL A 1 86 ? -20.819 -4.359 10.364 1.00 88.25 86 VAL A C 1
ATOM 668 O O . VAL A 1 86 ? -21.091 -3.352 11.022 1.00 88.25 86 VAL A O 1
ATOM 671 N N . ASP A 1 87 ? -21.036 -5.586 10.832 1.00 90.94 87 ASP A N 1
ATOM 672 C CA . ASP A 1 87 ? -21.621 -5.854 12.147 1.00 90.94 87 ASP A CA 1
ATOM 673 C C . ASP A 1 87 ? -20.658 -5.526 13.290 1.00 90.94 87 ASP A C 1
ATOM 675 O O . ASP A 1 87 ? -21.058 -4.929 14.290 1.00 90.94 87 ASP A O 1
ATOM 679 N N . GLU A 1 88 ? -19.372 -5.821 13.111 1.00 91.06 88 GLU A N 1
ATOM 680 C CA . GLU A 1 88 ? -18.330 -5.473 14.074 1.00 91.06 88 GLU A CA 1
ATOM 681 C C . GLU A 1 88 ? -18.139 -3.957 14.162 1.00 91.06 88 GLU A C 1
ATOM 683 O O . GLU A 1 88 ? -18.094 -3.400 15.261 1.00 91.06 88 GLU A O 1
ATOM 688 N N . GLN A 1 89 ? -18.141 -3.257 13.025 1.00 92.94 89 GLN A N 1
ATOM 689 C CA . GLN A 1 89 ? -18.055 -1.796 13.003 1.00 92.94 89 GLN A CA 1
ATOM 690 C C . GLN A 1 89 ? -19.234 -1.152 13.753 1.00 92.94 89 GLN A C 1
ATOM 692 O O . GLN A 1 89 ? -19.044 -0.226 14.548 1.00 92.94 89 GLN A O 1
ATOM 697 N N . LYS A 1 90 ? -20.456 -1.662 13.554 1.00 93.00 90 LYS A N 1
ATOM 698 C CA . LYS A 1 90 ? -21.646 -1.200 14.288 1.00 93.00 90 LYS A CA 1
ATOM 699 C C . LYS A 1 90 ? -21.534 -1.486 15.785 1.00 93.00 90 LYS A C 1
ATOM 701 O O . LYS A 1 90 ? -21.849 -0.606 16.591 1.00 93.00 90 LYS A O 1
ATOM 706 N N . ALA A 1 91 ? -21.072 -2.680 16.157 1.00 93.75 91 ALA A N 1
ATOM 707 C CA . ALA A 1 91 ? -20.877 -3.064 17.551 1.00 93.75 91 ALA A CA 1
ATOM 708 C C . ALA A 1 91 ? -19.842 -2.165 18.245 1.00 93.75 91 ALA A C 1
ATOM 710 O O . ALA A 1 91 ? -20.099 -1.680 19.347 1.00 93.75 91 ALA A O 1
ATOM 711 N N . LEU A 1 92 ? -18.721 -1.856 17.588 1.00 93.75 92 LEU A N 1
ATOM 712 C CA . LEU A 1 92 ? -17.696 -0.950 18.112 1.00 93.75 92 LEU A CA 1
ATOM 713 C C . LEU A 1 92 ? -18.241 0.462 18.342 1.00 93.75 92 LEU A C 1
ATOM 715 O O . LEU A 1 92 ? -18.069 1.011 19.430 1.00 93.75 92 LEU A O 1
ATOM 719 N N . ILE A 1 93 ? -18.972 1.019 17.374 1.00 93.56 93 ILE A N 1
ATOM 720 C CA . ILE A 1 93 ? -19.597 2.344 17.518 1.00 93.56 93 ILE A CA 1
ATOM 721 C C . ILE A 1 93 ? -20.590 2.349 18.689 1.00 93.56 93 ILE A C 1
ATOM 723 O O . ILE A 1 93 ? -20.651 3.310 19.462 1.00 93.56 93 ILE A O 1
ATOM 727 N N . PHE A 1 94 ? -21.369 1.278 18.854 1.00 95.00 94 PHE A N 1
ATOM 728 C CA . PHE A 1 94 ? -22.286 1.140 19.984 1.00 95.00 94 PHE A CA 1
ATOM 729 C C . PHE A 1 94 ? -21.545 1.065 21.329 1.00 95.00 94 PHE A C 1
ATOM 731 O O . PHE A 1 94 ? -21.911 1.758 22.283 1.00 95.00 94 PHE A O 1
ATOM 738 N N . LEU A 1 95 ? -20.468 0.280 21.405 1.00 95.06 95 LEU A N 1
ATOM 739 C CA . LEU A 1 95 ? -19.629 0.175 22.599 1.00 95.06 95 LEU A CA 1
ATOM 740 C C . LEU A 1 95 ? -18.969 1.512 22.950 1.00 95.06 95 LEU A C 1
ATOM 742 O O . LEU A 1 95 ? -18.938 1.887 24.125 1.00 95.06 95 LEU A O 1
ATOM 746 N N . GLU A 1 96 ? -18.488 2.264 21.959 1.00 95.62 96 GLU A N 1
ATOM 747 C CA . GLU A 1 96 ? -17.935 3.600 22.176 1.00 95.62 96 GLU A CA 1
ATOM 748 C C . GLU A 1 96 ? -18.982 4.561 22.738 1.00 95.62 96 GLU A C 1
ATOM 750 O O . GLU A 1 96 ? -18.707 5.237 23.735 1.00 95.62 96 GLU A O 1
ATOM 755 N N . LYS A 1 97 ? -20.203 4.564 22.187 1.00 94.75 97 LYS A N 1
ATOM 756 C CA . LYS A 1 97 ? -21.319 5.368 22.715 1.00 94.75 97 LYS A CA 1
ATOM 757 C C . LYS A 1 97 ? -21.590 5.058 24.191 1.00 94.75 97 LYS A C 1
ATOM 759 O O . LYS A 1 97 ? -21.667 5.979 25.008 1.00 94.75 97 LYS A O 1
ATOM 764 N N . ASN A 1 98 ? -21.632 3.778 24.564 1.00 92.69 98 ASN A N 1
ATOM 765 C CA . ASN A 1 98 ? -21.831 3.366 25.958 1.00 92.69 98 ASN A CA 1
ATOM 766 C C . ASN A 1 98 ? -20.648 3.746 26.862 1.00 92.69 98 ASN A C 1
ATOM 768 O O . ASN A 1 98 ? -20.838 4.190 27.999 1.00 92.69 98 ASN A O 1
ATOM 772 N N . LYS A 1 99 ? -19.413 3.644 26.360 1.00 97.25 99 LYS A N 1
ATOM 773 C CA . LYS A 1 99 ? -18.206 4.039 27.100 1.00 97.25 99 LYS A CA 1
ATOM 774 C C . LYS A 1 99 ? -18.211 5.533 27.431 1.00 97.25 99 LYS A C 1
ATOM 776 O O . LYS A 1 99 ? -17.790 5.909 28.529 1.00 97.25 99 LYS A O 1
ATOM 781 N N . MET A 1 100 ? -18.708 6.379 26.528 1.00 93.25 100 MET A N 1
ATOM 782 C CA . MET A 1 100 ? -18.847 7.818 26.779 1.00 93.25 100 MET A CA 1
ATOM 783 C C . MET A 1 100 ? -19.912 8.117 27.843 1.00 93.25 100 MET A C 1
ATOM 785 O O . MET A 1 100 ? -19.648 8.909 28.751 1.00 93.25 100 MET A O 1
ATOM 789 N N . ALA A 1 101 ? -21.056 7.429 27.810 1.00 92.00 101 ALA A N 1
ATOM 790 C CA . ALA A 1 101 ? -22.097 7.574 28.832 1.00 92.00 101 ALA A CA 1
ATOM 791 C C . ALA A 1 101 ? -21.581 7.201 30.239 1.00 92.00 101 ALA A C 1
ATOM 793 O O . ALA A 1 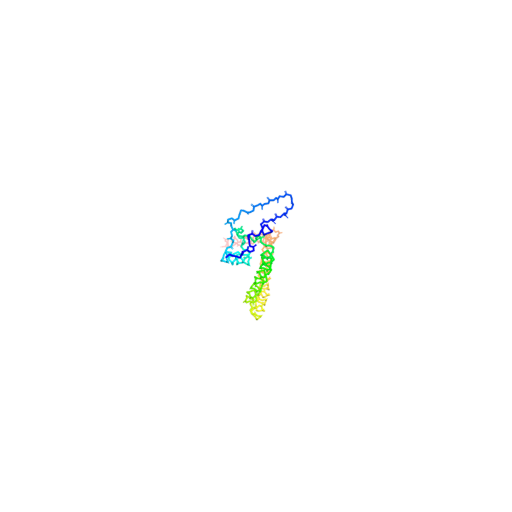101 ? -21.781 7.938 31.207 1.00 92.00 101 ALA A O 1
ATOM 794 N N . LEU A 1 102 ? -20.807 6.115 30.349 1.00 95.38 102 LEU A N 1
ATOM 795 C CA . LEU A 1 102 ? -20.170 5.716 31.610 1.00 95.38 102 LEU A CA 1
ATOM 796 C C . LEU A 1 102 ? -19.106 6.720 32.081 1.00 95.38 102 LEU A C 1
ATOM 798 O O . LEU A 1 102 ? -18.947 6.944 33.285 1.00 95.38 102 LEU A O 1
ATOM 802 N N . ARG A 1 103 ? -18.364 7.345 31.155 1.00 96.38 103 ARG A N 1
ATOM 803 C CA . ARG A 1 103 ? -17.396 8.402 31.494 1.00 96.38 103 ARG A CA 1
ATOM 804 C C . ARG A 1 103 ? -18.092 9.614 32.098 1.00 96.38 103 ARG A C 1
ATOM 806 O O . ARG A 1 103 ? -17.612 10.112 33.114 1.00 96.38 103 ARG A O 1
ATOM 813 N N . MET A 1 104 ? -19.221 10.044 31.537 1.00 96.25 104 MET A N 1
ATOM 814 C CA . MET A 1 104 ? -20.005 11.153 32.090 1.00 96.25 104 MET A CA 1
ATOM 815 C C . MET A 1 104 ? -20.448 10.869 33.527 1.00 96.25 104 MET A C 1
ATOM 817 O O . MET A 1 104 ? -20.255 11.714 34.397 1.00 96.25 104 MET A O 1
ATOM 821 N N . GLN A 1 105 ? -20.927 9.657 33.812 1.00 94.62 105 GLN A N 1
ATOM 822 C CA . GLN A 1 105 ? -21.321 9.263 35.170 1.00 94.62 105 GLN A CA 1
ATOM 823 C C . GLN A 1 105 ? -20.134 9.258 36.147 1.00 94.62 105 GLN A C 1
ATOM 825 O O . GLN A 1 105 ? -20.220 9.808 37.247 1.00 94.62 105 GLN A O 1
ATOM 830 N N . LYS A 1 106 ? -18.986 8.699 35.740 1.00 96.06 106 LYS A N 1
ATOM 831 C CA . LYS A 1 106 ? -17.769 8.677 36.574 1.00 96.06 106 LYS A CA 1
ATOM 832 C C . LYS A 1 106 ? -17.218 10.078 36.837 1.00 96.06 106 LYS A C 1
ATOM 834 O O . LYS A 1 106 ? -16.725 10.347 37.933 1.00 96.06 106 LYS A O 1
ATOM 839 N N . LEU A 1 107 ? -17.276 10.963 35.845 1.00 97.12 107 LEU A N 1
ATOM 840 C CA . LEU A 1 107 ? -16.869 12.357 35.996 1.00 97.12 107 LEU A CA 1
ATOM 841 C C . LEU A 1 107 ? -17.840 13.110 36.908 1.00 97.12 107 LEU A C 1
ATOM 843 O O . LEU A 1 107 ? -17.381 13.771 37.836 1.00 97.12 107 LEU A O 1
ATOM 847 N N . ALA A 1 108 ? -19.151 12.942 36.725 1.00 95.81 108 ALA A N 1
ATOM 848 C CA . ALA A 1 108 ? -20.170 13.552 37.575 1.00 95.81 108 ALA A CA 1
ATOM 849 C C . ALA A 1 108 ? -19.996 13.156 39.050 1.00 95.81 108 ALA A C 1
ATOM 851 O O . ALA A 1 108 ? -19.951 14.029 39.915 1.00 95.81 108 ALA A O 1
ATOM 852 N N . ALA A 1 109 ? -19.779 11.869 39.343 1.00 95.81 109 ALA A N 1
ATOM 853 C CA . ALA A 1 109 ? -19.514 11.402 40.706 1.00 95.81 109 ALA A CA 1
ATOM 854 C C . ALA A 1 109 ? -18.276 12.082 41.322 1.00 95.81 109 ALA A C 1
ATOM 856 O O . ALA A 1 109 ? -18.313 12.548 42.463 1.00 95.81 109 ALA A O 1
ATOM 857 N N . LYS A 1 110 ? -17.186 12.214 40.552 1.00 95.88 110 LYS A N 1
ATOM 858 C CA . LYS A 1 110 ? -15.977 12.929 40.996 1.00 95.88 110 LYS A CA 1
ATOM 859 C C . LYS A 1 110 ? -16.238 14.416 41.237 1.00 95.88 110 LYS A C 1
ATOM 861 O O . LYS A 1 110 ? -15.726 14.956 42.217 1.00 95.88 110 LYS A O 1
ATOM 866 N N . LEU A 1 111 ? -17.015 15.069 40.372 1.00 96.38 111 LEU A N 1
ATOM 867 C CA . LEU A 1 111 ? -17.378 16.481 40.521 1.00 96.38 111 LEU A CA 1
ATOM 868 C C . LEU A 1 111 ? -18.203 16.707 41.788 1.00 96.38 111 LEU A C 1
ATOM 870 O O . LEU A 1 111 ? -17.870 17.602 42.561 1.00 96.38 111 LEU A O 1
ATOM 874 N N . ILE A 1 112 ? -19.201 15.861 42.050 1.00 94.38 112 ILE A N 1
ATOM 875 C CA . ILE A 1 112 ? -20.037 15.934 43.256 1.00 94.38 112 ILE A CA 1
ATOM 876 C C . ILE A 1 112 ? -19.181 15.762 44.515 1.00 94.38 112 ILE A C 1
ATOM 878 O O . ILE A 1 112 ? -19.260 16.582 45.427 1.00 94.38 112 ILE A O 1
ATOM 882 N N . ILE A 1 113 ? -18.306 14.751 44.555 1.00 93.12 113 ILE A N 1
ATOM 883 C CA . ILE A 1 113 ? -17.414 14.517 45.703 1.00 93.12 113 ILE A CA 1
ATOM 884 C C . ILE A 1 113 ? -16.463 15.704 45.912 1.00 93.12 113 ILE A C 1
ATOM 886 O O . ILE A 1 113 ? -16.235 16.128 47.049 1.00 93.12 113 ILE A O 1
ATOM 890 N N . ARG A 1 114 ? -15.909 16.265 44.829 1.00 93.19 114 ARG A N 1
ATOM 891 C CA . ARG A 1 114 ? -15.006 17.424 44.894 1.00 93.19 114 ARG A CA 1
ATOM 892 C C . ARG A 1 114 ? -15.732 18.676 45.385 1.00 93.19 114 ARG A C 1
ATOM 894 O O . ARG A 1 114 ? -15.217 19.353 46.275 1.00 93.19 114 ARG A O 1
ATOM 901 N N . ALA A 1 115 ? -16.924 18.946 44.857 1.00 90.38 115 ALA A N 1
ATOM 902 C CA . ALA A 1 115 ? -17.771 20.058 45.276 1.00 90.38 115 ALA A CA 1
ATOM 903 C C . ALA A 1 115 ? -18.182 19.917 46.749 1.00 90.38 115 ALA A C 1
ATOM 905 O O . ALA A 1 115 ? -18.047 20.864 47.523 1.00 90.38 115 ALA A O 1
ATOM 906 N N . TRP A 1 116 ? -18.583 18.715 47.172 1.00 90.94 116 TRP A N 1
ATOM 907 C CA . TRP A 1 116 ? -18.940 18.431 48.561 1.00 90.94 116 TRP A CA 1
ATOM 908 C C . TRP A 1 116 ? -17.766 18.652 49.519 1.00 90.94 116 TRP A C 1
ATOM 910 O O . TRP A 1 116 ? -17.923 19.293 50.559 1.00 90.94 116 TRP A O 1
ATOM 920 N N . ARG A 1 117 ? -16.562 18.195 49.154 1.00 90.44 117 ARG A N 1
ATOM 921 C CA . ARG A 1 117 ? -15.350 18.397 49.963 1.00 90.44 117 ARG A CA 1
ATOM 922 C C . ARG A 1 117 ? -15.010 19.883 50.121 1.00 90.44 117 ARG A C 1
ATOM 924 O O . ARG A 1 117 ? -14.680 20.312 51.224 1.00 90.44 117 ARG A O 1
ATOM 931 N N . GLN A 1 118 ? -15.137 20.672 49.053 1.00 87.56 118 GLN A N 1
ATOM 932 C CA . GLN A 1 118 ? -14.933 22.123 49.115 1.00 87.56 118 GLN A CA 1
ATOM 933 C C . GLN A 1 118 ? -15.988 22.829 49.977 1.00 87.56 118 GLN A C 1
ATOM 935 O O . GLN A 1 118 ? -15.649 23.730 50.742 1.00 87.56 118 GLN A O 1
ATOM 940 N N . PHE A 1 119 ? -17.250 22.403 49.911 1.00 79.62 119 PHE A N 1
ATOM 941 C CA . PHE A 1 119 ? -18.313 22.946 50.761 1.00 79.62 119 PHE A CA 1
ATOM 942 C C . PHE A 1 119 ? -18.122 22.607 52.243 1.00 79.62 119 PHE A C 1
ATOM 944 O O . PHE A 1 119 ? -18.337 23.466 53.101 1.00 79.62 119 PHE A O 1
ATOM 951 N N . LYS A 1 120 ? -17.672 21.387 52.560 1.00 69.00 120 LYS A N 1
ATOM 952 C CA . LYS A 1 120 ? -17.374 20.979 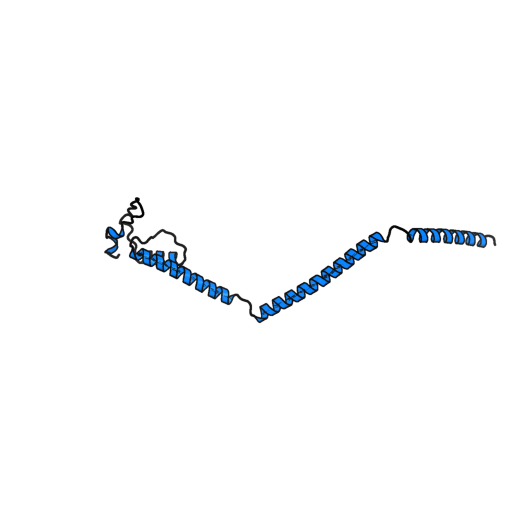53.940 1.00 69.00 120 LYS A CA 1
ATOM 953 C C . LYS A 1 120 ? -16.224 21.802 54.537 1.00 69.00 120 LYS A C 1
ATOM 955 O O . LYS A 1 120 ? -16.323 22.213 55.687 1.00 69.00 120 LYS A O 1
ATOM 960 N N . GLY A 1 121 ? -15.212 22.138 53.732 1.00 58.62 121 GLY A N 1
ATOM 961 C CA . GLY A 1 121 ? -14.132 23.050 54.127 1.00 58.62 121 GLY A CA 1
ATOM 962 C C . GLY A 1 121 ? -14.588 24.489 54.419 1.00 58.62 121 GLY A C 1
ATOM 963 O O . GLY A 1 121 ? -13.969 25.160 55.235 1.00 58.62 121 GLY A O 1
ATOM 964 N N . LYS A 1 122 ? -15.696 24.960 53.822 1.00 58.19 122 LYS A N 1
ATOM 965 C CA . LYS A 1 122 ? -16.254 26.305 54.079 1.00 58.19 122 LYS A CA 1
ATOM 966 C C . LYS A 1 122 ? -17.177 26.379 55.304 1.00 58.19 122 LYS A C 1
ATOM 968 O O . LYS A 1 122 ? -17.279 27.436 55.915 1.00 58.19 122 LYS A O 1
ATOM 973 N N . LYS A 1 123 ? -17.852 25.284 55.684 1.00 50.72 123 LYS A N 1
ATOM 974 C CA . LYS A 1 123 ? -18.810 25.266 56.816 1.00 50.72 123 LYS A CA 1
ATOM 975 C C . LYS A 1 123 ? -18.172 25.100 58.201 1.00 50.72 123 LYS A C 1
ATOM 977 O O . LYS A 1 123 ? -18.865 25.284 59.196 1.00 50.72 123 LYS A O 1
ATOM 982 N N . GLN A 1 124 ? -16.884 24.774 58.292 1.00 50.47 124 GLN A N 1
ATOM 983 C CA . GLN A 1 124 ? -16.237 24.454 59.569 1.00 50.47 124 GLN A CA 1
ATOM 984 C C . GLN A 1 124 ? -15.731 25.683 60.356 1.00 50.47 124 GLN A C 1
ATOM 986 O O . GLN A 1 124 ? -15.171 25.493 61.428 1.00 50.47 124 GLN A O 1
ATOM 991 N N . HIS A 1 125 ? -15.934 26.925 59.882 1.00 49.47 125 HIS A N 1
ATOM 992 C CA . HIS A 1 125 ? -15.182 28.069 60.422 1.00 49.47 125 HIS A CA 1
ATOM 993 C C . HIS A 1 125 ? -15.932 29.254 61.068 1.00 49.47 125 HIS A C 1
ATOM 995 O O . HIS A 1 125 ? -15.217 30.137 61.518 1.00 49.47 125 HIS A O 1
ATOM 1001 N N . HIS A 1 126 ? -17.275 29.355 61.176 1.00 52.50 126 HIS A N 1
ATOM 1002 C CA . HIS A 1 126 ? -17.838 30.660 61.624 1.00 52.50 126 HIS A CA 1
ATOM 1003 C C . HIS A 1 126 ? -19.151 30.765 62.439 1.00 52.50 126 HIS A C 1
ATOM 1005 O O . HIS A 1 126 ? -19.713 31.853 62.480 1.00 52.50 126 HIS A O 1
ATOM 1011 N N . GLY A 1 127 ? -19.649 29.759 63.175 1.00 54.19 127 GLY A N 1
ATOM 1012 C CA . GLY A 1 127 ? -20.744 30.105 64.116 1.00 54.19 127 GLY A CA 1
ATOM 1013 C C . GLY A 1 127 ? -21.209 29.063 65.122 1.00 54.19 127 GLY A C 1
ATOM 1014 O O . GLY A 1 127 ? -21.252 29.335 66.315 1.00 54.19 127 GLY A O 1
ATOM 1015 N N . ILE A 1 128 ? -21.525 27.848 64.680 1.00 58.53 128 ILE A N 1
ATOM 1016 C CA . ILE A 1 128 ? -22.191 26.862 65.555 1.00 58.53 128 ILE A CA 1
ATOM 1017 C C . ILE A 1 128 ? -21.247 26.229 66.591 1.00 58.53 128 ILE A C 1
ATOM 1019 O O . ILE A 1 128 ? -21.686 25.869 67.678 1.00 58.53 128 ILE A O 1
ATOM 1023 N N . PHE A 1 129 ? -19.945 26.133 66.303 1.00 63.88 129 PHE A N 1
ATOM 1024 C CA . PHE A 1 129 ? -18.974 25.555 67.240 1.00 63.88 129 PHE A CA 1
ATOM 1025 C C . PHE A 1 129 ? -18.683 26.470 68.446 1.00 63.88 129 PHE A C 1
ATOM 1027 O O . PHE A 1 129 ? -18.465 25.967 69.543 1.00 63.88 129 PHE A O 1
ATOM 1034 N N . ALA A 1 130 ? -18.755 27.798 68.277 1.00 60.34 130 ALA A N 1
ATOM 1035 C CA . ALA A 1 130 ? -18.606 28.749 69.384 1.00 60.34 130 ALA A CA 1
ATOM 1036 C C . ALA A 1 130 ? -19.795 28.670 70.358 1.00 60.34 130 ALA A C 1
ATOM 1038 O O . ALA A 1 130 ? -19.602 28.599 71.566 1.00 60.34 130 ALA A O 1
ATOM 1039 N N . LEU A 1 131 ? -21.013 28.564 69.819 1.00 65.19 131 LEU A N 1
ATOM 1040 C CA . LEU A 1 131 ? -22.256 28.437 70.590 1.00 65.19 131 LEU A CA 1
ATOM 1041 C C . LEU A 1 131 ? -22.309 27.129 71.398 1.00 65.19 131 LEU A C 1
ATOM 1043 O O . LEU A 1 131 ? -22.750 27.103 72.543 1.00 65.19 131 LEU A O 1
ATOM 1047 N N . PHE A 1 132 ? -21.806 26.037 70.817 1.00 68.56 132 PHE A N 1
ATOM 1048 C CA . PHE A 1 132 ? -21.755 24.746 71.506 1.00 68.56 132 PHE A CA 1
ATOM 1049 C C . PHE A 1 132 ? -20.663 24.689 72.584 1.00 68.56 132 PHE A C 1
ATOM 1051 O O . PHE A 1 132 ? -20.820 23.985 73.581 1.00 68.56 132 PHE A O 1
ATOM 1058 N N . SER A 1 133 ? -19.560 25.424 72.400 1.00 66.69 133 SER A N 1
ATOM 1059 C CA . SER A 1 133 ? -18.504 25.533 73.413 1.00 66.69 133 SER A CA 1
ATOM 1060 C C . SER A 1 133 ? -18.985 26.286 74.654 1.00 66.69 133 SER A C 1
ATOM 1062 O O . SER A 1 133 ? -18.632 25.895 75.764 1.00 66.69 133 SER A O 1
ATOM 1064 N N . ASP A 1 134 ? -19.811 27.316 74.470 1.00 64.75 134 ASP A N 1
ATOM 1065 C CA . ASP A 1 134 ? -20.353 28.127 75.564 1.00 64.75 134 ASP A CA 1
ATOM 1066 C C . ASP A 1 134 ? -21.335 27.314 76.425 1.00 64.75 134 ASP A C 1
ATOM 1068 O O . ASP A 1 134 ? -21.192 27.205 77.643 1.00 64.75 134 ASP A O 1
ATOM 1072 N N . HIS A 1 135 ? -22.237 26.569 75.777 1.00 71.50 135 HIS A N 1
ATOM 1073 C CA . HIS A 1 135 ? -23.200 25.718 76.480 1.00 71.50 135 HIS A CA 1
ATOM 1074 C C . HIS A 1 135 ? -22.541 24.575 77.281 1.00 71.50 135 HIS A C 1
ATOM 1076 O O . HIS A 1 135 ? -23.031 24.162 78.340 1.00 71.50 135 HIS A O 1
ATOM 1082 N N . LYS A 1 136 ? -21.395 24.067 76.805 1.00 76.31 136 LYS A N 1
ATOM 1083 C CA . LYS A 1 136 ? -20.623 23.033 77.511 1.00 76.31 136 LYS A CA 1
ATOM 1084 C C . LYS A 1 136 ? -19.894 23.579 78.749 1.00 76.31 136 LYS A C 1
ATOM 1086 O O . LYS A 1 136 ? -19.639 22.815 79.678 1.00 76.31 136 LYS A O 1
ATOM 1091 N N . ALA A 1 137 ? -19.554 24.870 78.774 1.00 71.38 137 ALA A N 1
ATOM 1092 C CA . ALA A 1 137 ? -18.933 25.513 79.933 1.00 71.38 137 ALA A CA 1
ATOM 1093 C C . ALA A 1 137 ? -19.955 25.754 81.055 1.00 71.38 137 ALA A C 1
ATOM 1095 O O . ALA A 1 137 ? -19.672 25.492 82.225 1.00 71.38 137 ALA A O 1
ATOM 1096 N N . GLU A 1 138 ? -21.169 26.165 80.694 1.00 73.31 138 GLU A N 1
ATOM 1097 C CA . GLU A 1 138 ? -22.241 26.448 81.651 1.00 73.31 138 GLU A CA 1
ATOM 1098 C C . GLU A 1 138 ? -22.779 25.183 82.336 1.00 73.31 138 GLU A C 1
ATOM 1100 O O . GLU A 1 138 ? -22.930 25.141 83.557 1.00 73.31 138 GLU A O 1
ATOM 1105 N N . THR A 1 139 ? -22.949 24.094 81.581 1.00 73.81 139 THR A N 1
ATOM 1106 C CA . THR A 1 139 ? -23.352 22.792 82.147 1.00 73.81 139 THR A CA 1
ATOM 1107 C C . THR A 1 139 ? -22.321 22.221 83.118 1.00 73.81 139 THR A C 1
ATOM 1109 O O . THR A 1 139 ? -22.703 21.592 84.103 1.00 73.81 139 THR A O 1
ATOM 1112 N N . LYS A 1 140 ? -21.026 22.470 82.891 1.00 77.56 140 LYS A N 1
ATOM 1113 C CA . LYS A 1 140 ? -19.969 22.053 83.820 1.00 77.56 140 LYS A CA 1
ATOM 1114 C C . LYS A 1 140 ? -20.044 22.822 85.144 1.00 77.56 140 LYS A C 1
ATOM 1116 O O . LYS A 1 140 ? -19.899 22.212 86.197 1.00 77.56 140 LYS A O 1
ATOM 1121 N N . ARG A 1 141 ? -20.341 24.124 85.093 1.00 72.62 141 ARG A N 1
ATOM 1122 C CA . ARG A 1 141 ? -20.510 24.971 86.284 1.00 72.62 141 ARG A CA 1
ATOM 1123 C C . ARG A 1 141 ? -21.677 24.511 87.158 1.00 72.62 141 ARG A C 1
ATOM 1125 O O . ARG A 1 141 ? -21.514 24.383 88.364 1.00 72.62 141 ARG A O 1
ATOM 1132 N N . ILE A 1 142 ? -22.816 24.197 86.536 1.00 75.50 142 ILE A N 1
ATOM 1133 C CA . ILE A 1 142 ? -24.009 23.695 87.241 1.00 75.50 142 ILE A CA 1
ATOM 1134 C C . ILE A 1 142 ? -23.726 22.337 87.892 1.00 75.50 142 ILE A C 1
ATOM 1136 O O . ILE A 1 142 ? -24.195 22.066 88.993 1.00 75.50 142 ILE A O 1
ATOM 1140 N N . TRP A 1 143 ? -22.950 21.477 87.227 1.00 71.12 143 TRP A N 1
ATOM 1141 C CA . TRP A 1 143 ? -22.565 20.181 87.782 1.00 71.12 143 TRP A CA 1
ATOM 1142 C C . TRP A 1 143 ? -21.628 20.308 88.987 1.00 71.12 143 TRP A C 1
ATOM 1144 O O . TRP A 1 143 ? -21.816 19.587 89.961 1.00 71.12 143 TRP A O 1
ATOM 1154 N N . GLU A 1 144 ? -20.652 21.218 88.945 1.00 72.62 144 GLU A N 1
ATOM 1155 C CA . GLU A 1 144 ? -19.763 21.486 90.086 1.00 72.62 144 GLU A CA 1
ATOM 1156 C C . GLU A 1 144 ? -20.548 22.075 91.277 1.00 72.62 144 GLU A C 1
ATOM 1158 O O . GLU A 1 144 ? -20.381 21.612 92.402 1.00 72.62 144 GLU A O 1
ATOM 1163 N N . GLU A 1 145 ? -21.505 22.974 91.025 1.00 72.56 145 GLU A N 1
ATOM 1164 C CA . GLU A 1 145 ? -22.397 23.529 92.057 1.00 72.56 145 GLU A CA 1
ATOM 1165 C C . GLU A 1 145 ? -23.317 22.459 92.681 1.00 72.56 145 GLU A C 1
ATOM 1167 O O . GLU A 1 145 ? -23.504 22.411 93.897 1.00 72.56 145 GLU A O 1
ATOM 1172 N N . PHE A 1 146 ? -23.843 21.530 91.875 1.00 73.75 146 PHE A N 1
ATOM 1173 C CA . PHE A 1 146 ? -24.645 20.405 92.374 1.00 73.75 146 PHE A CA 1
ATOM 1174 C C . PHE A 1 146 ? -23.835 19.402 93.205 1.00 73.75 146 PHE A C 1
ATOM 1176 O O . PHE A 1 146 ? -24.376 18.783 94.127 1.00 73.75 146 PHE A O 1
ATOM 1183 N N . VAL A 1 147 ? -22.561 19.199 92.863 1.00 69.94 147 VAL A N 1
ATOM 1184 C CA . VAL A 1 147 ? -21.670 18.282 93.585 1.00 69.94 147 VAL A CA 1
ATOM 1185 C C . VAL A 1 147 ? -21.310 18.842 94.962 1.00 69.94 147 VAL A C 1
ATOM 1187 O O . VAL A 1 147 ? -21.350 18.078 95.928 1.00 69.94 147 VAL A O 1
ATOM 1190 N N . ASP A 1 148 ? -21.071 20.149 95.086 1.00 66.88 148 ASP A N 1
ATOM 1191 C CA . ASP A 1 148 ? -20.776 20.787 96.379 1.00 66.88 148 ASP A CA 1
ATOM 1192 C C . ASP A 1 148 ? -21.962 20.719 97.355 1.00 66.88 148 ASP A C 1
ATOM 1194 O O . ASP A 1 148 ? -21.788 20.388 98.529 1.00 66.88 148 ASP A O 1
ATOM 1198 N N . VAL A 1 149 ? -23.195 20.923 96.874 1.00 64.88 149 VAL A N 1
ATOM 1199 C CA . VAL A 1 149 ? -24.408 20.826 97.714 1.00 64.88 149 VAL A CA 1
ATOM 1200 C C . VAL A 1 149 ? -24.634 19.402 98.230 1.00 64.88 149 VAL A C 1
ATOM 1202 O O . VAL A 1 149 ? -25.165 19.203 99.323 1.00 64.88 149 VAL A O 1
ATOM 1205 N N . ARG A 1 150 ? -24.212 18.388 97.468 1.00 64.31 150 ARG A N 1
ATOM 1206 C CA . ARG A 1 150 ? -24.375 16.982 97.854 1.00 64.31 150 ARG A CA 1
ATOM 1207 C C . ARG A 1 150 ? -23.353 16.507 98.889 1.00 64.31 150 ARG A C 1
ATOM 1209 O O . ARG A 1 150 ? -23.591 15.478 99.511 1.00 64.31 150 ARG A O 1
ATOM 1216 N N . PHE A 1 151 ? -22.248 17.227 99.071 1.00 57.62 151 PHE A N 1
ATOM 1217 C CA . PHE A 1 151 ? -21.162 16.841 99.978 1.00 57.62 151 PHE A CA 1
ATOM 1218 C C . PHE A 1 151 ? -21.191 17.568 101.338 1.00 57.62 151 PHE A C 1
ATOM 1220 O O . PHE A 1 151 ? -20.319 17.328 102.170 1.00 57.62 151 PHE A O 1
ATOM 1227 N N . GLN A 1 152 ? -22.191 18.427 101.585 1.00 57.31 152 GLN A N 1
ATOM 1228 C CA . GLN A 1 152 ? -22.422 19.098 102.878 1.00 57.31 152 GLN A CA 1
ATOM 1229 C C . GLN A 1 152 ? -23.508 18.441 103.762 1.00 57.31 152 GLN A C 1
ATOM 1231 O O . GLN A 1 152 ? -23.907 19.030 104.769 1.00 57.31 152 GLN A O 1
ATOM 1236 N N . VAL A 1 153 ? -23.968 17.232 103.420 1.00 51.03 153 VAL A N 1
ATOM 1237 C CA . VAL A 1 153 ? -24.861 16.382 104.240 1.00 51.03 153 VAL A CA 1
ATOM 1238 C C . VAL A 1 153 ? -24.147 15.078 104.559 1.00 51.03 153 VAL A C 1
ATOM 1240 O O . VAL A 1 153 ? -24.216 14.649 105.730 1.00 51.03 153 VAL A O 1
#

Organism: NCBI:txid464990

Radius of gyration: 46.74 Å; chains: 1; bounding box: 56×41×140 Å

InterPro domains:
  IPR013099 Potassium channel domain [PF07885] (29-78)
  IPR015449 Potassium channel, calcium-activated, SK [PTHR10153] (30-124)

Sequence (153 aa):
SDPRCHLPIARLWKVGMMDAEIPASRVIDYREYWWMVLTTCLTIGFGDIVPVTHFGRVIGLAAIVVGIVLLAMMTTSLCQSVPWTVDEQKALIFLEKNKMALRMQKLAAKLIIRAWRQFKGKKQHHGIFALFSDHKAETKRIWEEFVDVRFQV

Foldseek 3Di:
DDPVCPDVQLQFDDDDPDTDGDDPPPDQDPVNLVVQLVCLLCVVRPVPDDGSGPVSVVSSVVSNVNSVVVVVVVVVVVVVVPDDDPVVVVVVVVVVVVVVVVVVVVVVVVVVVVVVVVVVVVPPDDDDVVVVVVVVVVVVVVVVVVVVVVPVD